Protein AF-A0A847A1J1-F1 (afdb_monomer_lite)

Radius of gyration: 11.58 Å; chains: 1; bounding box: 27×23×29 Å

Foldseek 3Di:
DPPLVCLVVPQDPVLVLLLVCVLVVDDLVRVCVVVVHDSVVSVVSVCVSCVSSVNNVPPDDSNVVSVVVD

Structure (mmCIF, N/CA/C/O backbone):
data_AF-A0A847A1J1-F1
#
_entry.id   AF-A0A847A1J1-F1
#
loop_
_atom_site.group_PDB
_atom_site.id
_atom_site.type_symbol
_atom_site.label_atom_id
_atom_site.label_alt_id
_atom_site.label_comp_id
_atom_site.label_asym_id
_atom_site.label_entity_id
_atom_site.label_seq_id
_atom_site.pdbx_PDB_ins_code
_atom_site.Cartn_x
_atom_site.Cartn_y
_atom_site.Cartn_z
_atom_site.occupancy
_atom_site.B_iso_or_equiv
_atom_site.auth_seq_id
_atom_site.auth_comp_id
_atom_site.auth_asym_id
_atom_site.auth_atom_id
_atom_site.pdbx_PDB_model_num
ATOM 1 N N . MET A 1 1 ? -13.105 11.611 17.197 1.00 41.50 1 MET A N 1
ATOM 2 C CA . MET A 1 1 ? -13.256 10.530 16.198 1.00 41.50 1 MET A CA 1
ATOM 3 C C . MET A 1 1 ? -12.523 10.977 14.940 1.00 41.50 1 MET A C 1
ATOM 5 O O . MET A 1 1 ? -12.881 12.012 14.400 1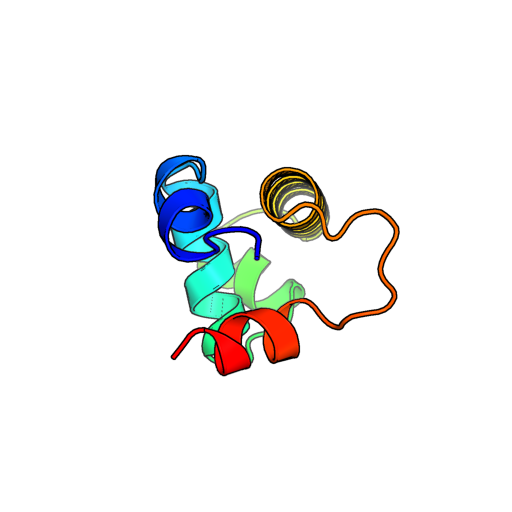.00 41.50 1 MET A O 1
ATOM 9 N N . LYS A 1 2 ? -11.414 10.331 14.550 1.00 43.91 2 LYS A N 1
ATOM 10 C CA . LYS A 1 2 ? -10.644 10.772 13.370 1.00 43.91 2 LYS A CA 1
ATOM 11 C C . LYS A 1 2 ? -11.411 10.367 12.111 1.00 43.91 2 LYS A C 1
ATOM 13 O O . LYS A 1 2 ? -11.659 9.183 11.922 1.00 43.91 2 LYS A O 1
ATOM 18 N N . ASN A 1 3 ? -11.799 11.343 11.291 1.00 43.16 3 ASN A N 1
ATOM 19 C CA . ASN A 1 3 ? -12.508 11.138 10.028 1.00 43.16 3 ASN A CA 1
ATOM 20 C C . ASN A 1 3 ? -11.622 10.370 9.040 1.00 43.16 3 ASN A C 1
ATOM 22 O O . ASN A 1 3 ? -10.818 10.953 8.319 1.00 43.16 3 ASN A O 1
ATOM 26 N N . ILE A 1 4 ? -11.778 9.047 8.999 1.00 53.50 4 ILE A N 1
ATOM 27 C CA . ILE A 1 4 ? -11.021 8.165 8.100 1.00 53.50 4 ILE A CA 1
ATOM 28 C C . ILE A 1 4 ? -11.421 8.396 6.625 1.00 53.50 4 ILE A C 1
ATOM 30 O O . ILE A 1 4 ? -10.628 8.136 5.726 1.00 53.50 4 ILE A O 1
ATOM 34 N N . HIS A 1 5 ? -12.589 9.003 6.371 1.00 49.31 5 HIS A N 1
ATOM 35 C CA . HIS A 1 5 ? -12.998 9.481 5.044 1.00 49.31 5 HIS A CA 1
ATOM 36 C C . HIS A 1 5 ? -12.004 10.483 4.426 1.00 49.31 5 HIS A C 1
ATOM 38 O O . HIS A 1 5 ? -11.784 10.449 3.219 1.00 49.31 5 HIS A O 1
ATOM 44 N N . ALA A 1 6 ? -11.342 11.317 5.238 1.00 50.94 6 ALA A N 1
ATOM 45 C CA . ALA A 1 6 ? -10.332 12.259 4.750 1.00 50.94 6 ALA A CA 1
ATOM 46 C C . ALA A 1 6 ? -9.020 11.565 4.352 1.00 50.94 6 ALA A C 1
ATOM 48 O O . ALA A 1 6 ? -8.282 12.067 3.513 1.00 50.94 6 ALA A O 1
ATOM 49 N N . ALA A 1 7 ? -8.737 10.374 4.888 1.00 56.12 7 ALA A N 1
ATOM 50 C CA . ALA A 1 7 ? -7.486 9.687 4.594 1.00 56.12 7 ALA A CA 1
ATOM 51 C C . ALA A 1 7 ? -7.411 9.172 3.148 1.00 56.12 7 ALA A C 1
ATOM 53 O O . ALA A 1 7 ? -6.315 8.979 2.636 1.00 56.12 7 ALA A O 1
ATOM 54 N N . HIS A 1 8 ? -8.554 8.987 2.476 1.00 62.09 8 HIS A N 1
ATOM 55 C CA . HIS A 1 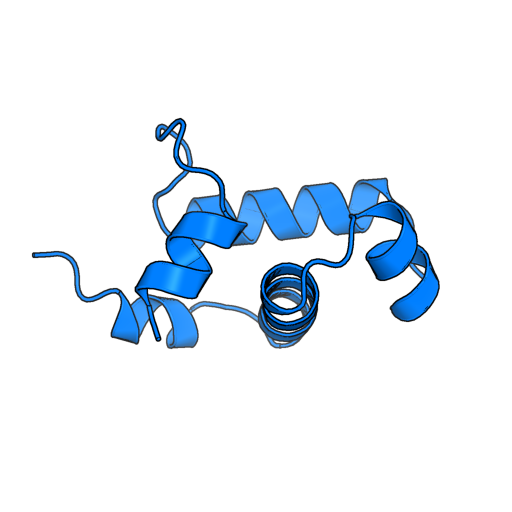8 ? -8.598 8.720 1.037 1.00 62.09 8 HIS A CA 1
ATOM 56 C C . HIS A 1 8 ? -8.109 9.917 0.205 1.00 62.09 8 HIS A C 1
ATOM 58 O O . HIS A 1 8 ? -7.573 9.704 -0.880 1.00 62.09 8 HIS A O 1
ATOM 64 N N . ALA A 1 9 ? -8.265 11.148 0.710 1.00 62.09 9 ALA A N 1
ATOM 65 C CA . ALA A 1 9 ? -7.864 12.368 0.011 1.00 62.09 9 ALA A CA 1
ATOM 66 C C . ALA A 1 9 ? -6.340 12.584 0.019 1.00 62.09 9 ALA A C 1
ATOM 68 O O . ALA A 1 9 ? -5.799 13.143 -0.930 1.00 62.09 9 ALA A O 1
ATOM 69 N N . ASP A 1 10 ? -5.637 12.081 1.039 1.00 78.75 10 ASP A N 1
ATOM 70 C CA . ASP A 1 10 ? -4.185 12.271 1.181 1.00 78.75 10 ASP A CA 1
ATOM 71 C C . ASP A 1 10 ? -3.346 11.182 0.488 1.00 78.75 10 ASP A C 1
ATOM 73 O O . ASP A 1 10 ? -2.113 11.283 0.402 1.00 78.75 10 ASP A O 1
ATOM 77 N N . LEU A 1 11 ? -3.973 10.102 0.006 1.00 85.81 11 LEU A N 1
ATOM 78 C CA . LEU A 1 11 ? -3.272 9.047 -0.723 1.00 85.81 11 LEU A CA 1
ATOM 79 C C . LEU A 1 11 ? -2.997 9.475 -2.166 1.00 85.81 11 LEU A C 1
ATOM 81 O O . LEU A 1 11 ? -3.863 9.958 -2.887 1.00 85.81 11 LEU A O 1
ATOM 85 N N . THR A 1 12 ? -1.778 9.214 -2.623 1.00 88.94 12 THR A N 1
ATOM 86 C CA . THR A 1 12 ? -1.427 9.366 -4.037 1.00 88.94 12 THR A CA 1
ATOM 87 C C . THR A 1 12 ? -2.141 8.308 -4.884 1.00 88.94 12 THR A C 1
ATOM 89 O O . THR A 1 12 ? -2.459 7.227 -4.376 1.00 88.94 12 THR A O 1
ATOM 92 N N . PRO A 1 13 ? -2.311 8.526 -6.200 1.00 88.94 13 PRO A N 1
ATOM 93 C CA . PRO A 1 13 ? -2.930 7.538 -7.087 1.00 88.94 13 PRO A CA 1
ATOM 94 C C . PRO A 1 13 ? -2.288 6.144 -6.993 1.00 88.94 13 PRO A C 1
ATOM 96 O O . PRO A 1 13 ? -2.981 5.126 -6.975 1.00 88.94 13 PRO A O 1
ATOM 99 N N . ARG A 1 14 ? -0.956 6.084 -6.843 1.00 89.88 14 ARG A N 1
ATOM 100 C CA . ARG A 1 14 ? -0.223 4.819 -6.686 1.00 89.88 14 ARG A CA 1
ATOM 101 C C . ARG A 1 14 ? -0.534 4.124 -5.359 1.00 89.88 14 ARG A C 1
ATOM 103 O O . ARG A 1 14 ? -0.650 2.900 -5.315 1.00 89.88 14 ARG A O 1
ATOM 110 N N . GLU A 1 15 ? -0.683 4.887 -4.282 1.00 90.44 15 GLU A N 1
ATOM 111 C CA . GLU A 1 15 ? -1.061 4.361 -2.969 1.00 90.44 15 GLU A CA 1
ATOM 112 C C . GLU A 1 15 ? -2.511 3.874 -2.949 1.00 90.44 15 GLU A C 1
ATOM 114 O O . GLU A 1 15 ? -2.770 2.808 -2.393 1.00 90.44 15 GLU A O 1
ATOM 119 N N . ILE A 1 16 ? -3.430 4.580 -3.618 1.00 89.38 16 ILE A N 1
ATOM 120 C CA . ILE A 1 16 ? -4.823 4.143 -3.806 1.00 89.38 16 ILE A CA 1
ATOM 121 C C . ILE A 1 16 ? -4.861 2.813 -4.567 1.00 89.38 16 ILE A C 1
ATOM 123 O O . ILE A 1 16 ? -5.544 1.874 -4.155 1.00 89.38 16 ILE A O 1
ATOM 127 N N . GLN A 1 17 ? -4.080 2.686 -5.642 1.00 91.50 17 GLN A N 1
ATOM 128 C CA . GLN A 1 17 ? -4.007 1.451 -6.423 1.00 91.50 17 GLN A CA 1
ATOM 129 C C . GLN A 1 17 ? -3.502 0.271 -5.577 1.00 91.50 17 GLN A C 1
ATOM 131 O O . GLN A 1 17 ? -4.113 -0.799 -5.564 1.00 91.50 17 GLN A O 1
ATOM 136 N N . ILE A 1 18 ? -2.423 0.470 -4.814 1.00 92.12 18 ILE A N 1
ATOM 137 C CA . ILE A 1 18 ? -1.877 -0.552 -3.908 1.00 92.12 18 ILE A CA 1
ATOM 138 C C . ILE A 1 18 ? -2.878 -0.897 -2.803 1.00 92.12 18 ILE A C 1
ATOM 140 O O . ILE A 1 18 ? -3.091 -2.074 -2.514 1.00 92.12 18 ILE A O 1
ATOM 144 N N . MET A 1 19 ? -3.524 0.103 -2.211 1.00 89.88 19 MET A N 1
ATOM 145 C CA . MET A 1 19 ? -4.562 -0.074 -1.199 1.00 89.88 19 MET A CA 1
ATOM 146 C C . MET A 1 19 ? -5.725 -0.927 -1.722 1.00 89.88 19 MET A C 1
ATOM 148 O O . MET A 1 19 ? -6.125 -1.876 -1.047 1.00 89.88 19 MET A O 1
ATOM 152 N N . ASN A 1 20 ? -6.227 -0.659 -2.928 1.00 89.38 20 ASN A N 1
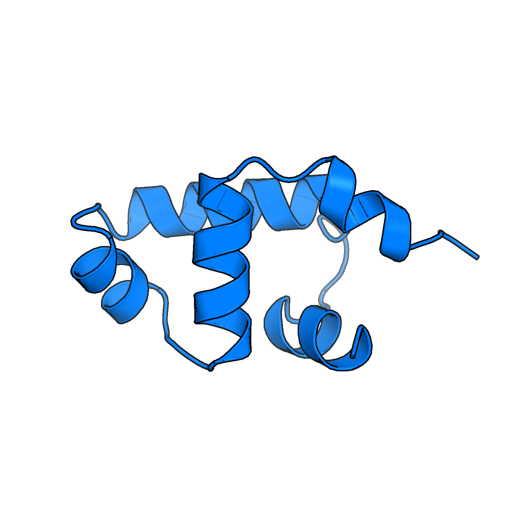ATOM 153 C CA . ASN A 1 20 ? -7.299 -1.449 -3.541 1.00 89.38 20 ASN A CA 1
ATOM 154 C C . ASN A 1 20 ? -6.884 -2.915 -3.738 1.00 89.38 20 ASN A C 1
ATOM 156 O O . ASN A 1 20 ? -7.636 -3.838 -3.412 1.00 89.38 20 ASN A O 1
ATOM 160 N N . LEU A 1 21 ? -5.648 -3.160 -4.179 1.00 91.44 21 LEU A N 1
ATOM 161 C CA . LEU A 1 21 ? -5.122 -4.522 -4.301 1.00 91.44 21 LEU A CA 1
ATOM 162 C C . LEU A 1 21 ? -4.963 -5.213 -2.93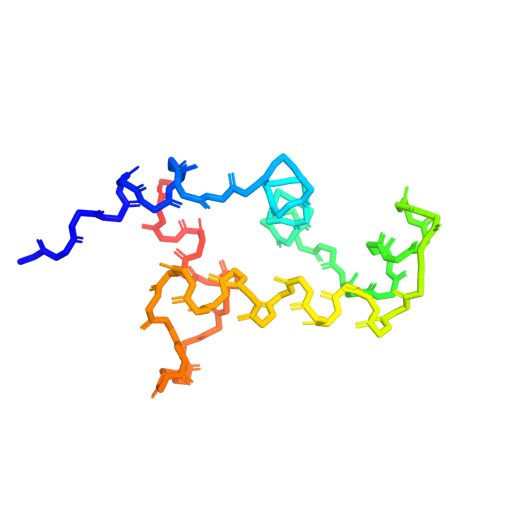2 1.00 91.44 21 LEU A C 1
ATOM 164 O O . LEU A 1 21 ? -5.193 -6.417 -2.811 1.00 91.44 21 LEU A O 1
ATOM 168 N N . ILE A 1 22 ? -4.647 -4.463 -1.875 1.00 89.69 22 ILE A N 1
ATOM 169 C CA . ILE A 1 22 ? -4.624 -4.982 -0.499 1.00 89.69 22 ILE A CA 1
ATOM 170 C C . ILE A 1 22 ? -6.041 -5.337 -0.025 1.00 89.69 22 ILE A C 1
ATOM 172 O O . ILE A 1 22 ? -6.226 -6.409 0.561 1.00 89.69 22 ILE A O 1
ATOM 176 N N . LYS A 1 23 ? -7.052 -4.501 -0.313 1.00 87.38 23 LYS A N 1
ATOM 177 C CA . LYS A 1 23 ? -8.467 -4.781 0.017 1.00 87.38 23 LYS A CA 1
ATOM 178 C C . LYS A 1 23 ? -8.928 -6.100 -0.608 1.00 87.38 23 LYS A C 1
ATOM 180 O O . LYS A 1 23 ? -9.455 -6.964 0.096 1.00 87.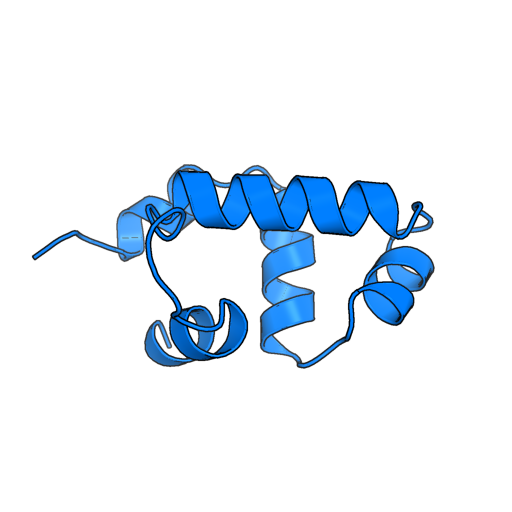38 23 LYS A O 1
ATOM 185 N N . THR A 1 24 ? -8.589 -6.328 -1.878 1.00 88.00 24 THR A N 1
ATOM 186 C CA . THR A 1 24 ? -8.884 -7.592 -2.588 1.00 88.00 24 THR A CA 1
ATOM 187 C C . THR A 1 24 ? -8.085 -8.808 -2.087 1.00 88.00 24 THR A C 1
ATOM 189 O O . THR A 1 24 ? -8.269 -9.916 -2.585 1.00 88.00 24 THR A O 1
ATOM 192 N N . GLY A 1 25 ? -7.213 -8.645 -1.085 1.00 88.00 25 GLY A N 1
ATOM 193 C CA . GLY A 1 25 ? -6.486 -9.747 -0.448 1.00 88.00 25 GLY A CA 1
ATOM 194 C C . GLY A 1 25 ? -5.228 -10.189 -1.192 1.00 88.00 25 GLY A C 1
ATOM 195 O O . GLY A 1 25 ? -4.703 -11.271 -0.925 1.00 88.00 25 GLY A O 1
ATOM 196 N N . LYS A 1 26 ? -4.709 -9.379 -2.123 1.00 90.38 26 LYS A N 1
ATOM 197 C CA . LYS A 1 26 ? -3.435 -9.684 -2.784 1.00 90.38 26 LYS A CA 1
ATOM 198 C C . LYS A 1 26 ? -2.274 -9.469 -1.813 1.00 90.38 26 LYS A C 1
ATOM 200 O O . LYS A 1 26 ? -2.222 -8.493 -1.069 1.00 90.38 26 LYS A O 1
ATOM 205 N N . ASN A 1 27 ? -1.315 -10.393 -1.839 1.00 90.94 27 ASN A N 1
ATOM 206 C CA . ASN A 1 27 ? -0.067 -10.242 -1.098 1.00 90.94 27 ASN A CA 1
ATOM 207 C C . ASN A 1 27 ? 0.899 -9.300 -1.841 1.00 90.94 27 ASN A C 1
ATOM 209 O O . ASN A 1 27 ? 0.774 -9.084 -3.046 1.00 90.94 27 ASN A O 1
ATOM 213 N N . ASN A 1 28 ? 1.900 -8.774 -1.133 1.00 91.25 28 ASN A N 1
ATOM 214 C CA . ASN A 1 28 ? 2.860 -7.814 -1.691 1.00 91.25 28 ASN A CA 1
ATOM 215 C C . ASN A 1 28 ? 3.584 -8.319 -2.945 1.00 91.25 28 ASN A C 1
ATOM 217 O O . ASN A 1 28 ? 3.853 -7.523 -3.834 1.00 91.25 28 ASN A O 1
ATOM 221 N N . ARG A 1 29 ? 3.886 -9.623 -3.037 1.00 93.25 29 ARG A N 1
ATOM 222 C CA . ARG A 1 29 ? 4.553 -10.206 -4.215 1.00 93.25 29 ARG A CA 1
ATOM 223 C C . ARG A 1 29 ? 3.646 -10.168 -5.445 1.00 93.25 29 ARG A C 1
ATOM 225 O O . ARG A 1 29 ? 4.094 -9.771 -6.513 1.00 93.25 29 ARG A O 1
ATOM 232 N N . LYS A 1 30 ? 2.362 -10.509 -5.289 1.00 94.19 30 LYS A N 1
ATOM 233 C CA . LYS A 1 30 ? 1.365 -10.403 -6.366 1.00 94.19 30 LYS A CA 1
ATOM 234 C C . LYS A 1 30 ? 1.151 -8.950 -6.779 1.00 94.19 30 LYS A C 1
ATOM 236 O O . LYS A 1 30 ? 1.097 -8.672 -7.966 1.00 94.19 30 LYS A O 1
ATOM 241 N N . ILE A 1 31 ? 1.084 -8.029 -5.818 1.00 94.62 31 ILE A N 1
ATOM 242 C CA . ILE A 1 31 ? 0.957 -6.589 -6.097 1.00 94.62 31 ILE A CA 1
ATOM 243 C C . ILE A 1 31 ? 2.175 -6.074 -6.868 1.00 94.62 31 ILE A C 1
ATOM 245 O O . ILE A 1 31 ? 2.021 -5.340 -7.837 1.00 94.62 31 ILE A O 1
ATOM 249 N N . ALA A 1 32 ? 3.376 -6.484 -6.460 1.00 95.19 32 ALA A N 1
ATOM 250 C CA . ALA A 1 32 ? 4.623 -6.127 -7.121 1.00 95.19 32 ALA A CA 1
ATOM 251 C C . ALA A 1 32 ? 4.630 -6.587 -8.587 1.00 95.19 32 ALA A C 1
ATOM 253 O O . ALA A 1 32 ? 4.874 -5.776 -9.477 1.00 95.19 32 ALA A O 1
ATOM 254 N N . ALA A 1 33 ? 4.245 -7.842 -8.836 1.00 95.31 33 ALA A N 1
ATOM 255 C CA . ALA A 1 33 ? 4.104 -8.382 -10.186 1.00 95.31 33 ALA A CA 1
ATOM 256 C C . ALA A 1 33 ? 3.032 -7.642 -11.011 1.00 95.31 33 ALA A C 1
ATOM 258 O O . ALA A 1 33 ? 3.285 -7.275 -12.152 1.00 95.31 33 ALA A O 1
ATOM 259 N N . MET A 1 34 ? 1.859 -7.364 -10.429 1.00 93.31 34 MET A N 1
ATOM 260 C CA . MET A 1 34 ? 0.759 -6.662 -11.112 1.00 93.31 34 MET A CA 1
ATOM 261 C C . MET A 1 34 ? 1.105 -5.218 -11.486 1.00 93.31 34 MET A C 1
ATOM 263 O O . MET A 1 34 ? 0.625 -4.715 -12.495 1.00 93.31 34 MET A O 1
ATOM 267 N N . LEU A 1 35 ? 1.911 -4.541 -10.667 1.00 92.62 35 LEU A N 1
ATOM 268 C CA . LEU A 1 35 ? 2.306 -3.146 -10.876 1.00 92.62 35 LEU A CA 1
ATOM 269 C C . LEU A 1 35 ? 3.691 -3.007 -11.522 1.00 92.62 35 LEU A C 1
ATOM 271 O O . LEU A 1 35 ? 4.248 -1.908 -11.496 1.00 92.62 35 LEU A O 1
ATOM 275 N N . ASN A 1 36 ? 4.249 -4.113 -12.029 1.00 93.94 36 ASN A N 1
ATOM 276 C CA . ASN A 1 36 ? 5.589 -4.212 -12.605 1.00 93.94 36 ASN A CA 1
ATOM 277 C C . ASN A 1 36 ? 6.654 -3.460 -11.782 1.00 93.94 36 ASN A C 1
ATOM 279 O O . ASN A 1 36 ? 7.374 -2.594 -12.272 1.00 93.94 36 ASN A O 1
ATOM 283 N N . THR A 1 37 ? 6.681 -3.725 -10.476 1.00 94.31 37 THR A N 1
ATOM 284 C CA . THR A 1 37 ? 7.538 -3.030 -9.510 1.00 94.31 37 THR A CA 1
ATOM 285 C C . THR A 1 37 ? 8.191 -4.021 -8.560 1.00 94.31 37 THR A C 1
ATOM 287 O O . THR A 1 37 ? 7.737 -5.152 -8.409 1.00 94.31 37 THR A O 1
ATOM 290 N N . SER A 1 38 ? 9.239 -3.597 -7.853 1.00 94.69 38 SER A N 1
ATOM 291 C CA . SER A 1 38 ? 9.863 -4.449 -6.841 1.00 94.69 38 SER A CA 1
ATOM 292 C C . SER A 1 38 ? 8.951 -4.659 -5.622 1.00 94.69 38 SER A C 1
ATOM 294 O O . SER A 1 38 ? 8.173 -3.779 -5.235 1.00 94.69 38 SER A O 1
ATOM 296 N N . PHE A 1 39 ? 9.102 -5.809 -4.958 1.00 94.00 39 PHE A N 1
ATOM 297 C CA . PHE A 1 39 ? 8.468 -6.080 -3.662 1.00 94.00 39 PHE A CA 1
ATOM 298 C C . PHE A 1 39 ? 8.781 -4.983 -2.637 1.00 94.00 39 PHE A C 1
ATOM 300 O O . PHE A 1 39 ? 7.885 -4.535 -1.921 1.00 94.00 39 PHE A O 1
ATOM 307 N N . LYS A 1 40 ? 10.030 -4.500 -2.620 1.00 94.25 40 LYS A N 1
ATOM 308 C CA . LYS A 1 40 ? 10.482 -3.449 -1.705 1.00 94.25 40 LYS A CA 1
ATOM 309 C C . LYS A 1 40 ? 9.738 -2.136 -1.934 1.00 94.25 40 LYS A C 1
ATOM 311 O O . LYS A 1 40 ? 9.329 -1.488 -0.979 1.00 94.25 40 LYS A O 1
ATOM 316 N N . THR A 1 41 ? 9.484 -1.785 -3.192 1.00 93.62 41 THR A N 1
ATOM 317 C CA . THR A 1 41 ? 8.691 -0.604 -3.551 1.00 93.62 41 THR A CA 1
ATOM 318 C C . THR A 1 41 ? 7.266 -0.712 -3.005 1.00 93.62 41 THR A C 1
ATOM 320 O O . THR A 1 41 ? 6.751 0.245 -2.429 1.00 93.62 41 THR A O 1
ATOM 323 N N . VAL A 1 42 ? 6.635 -1.888 -3.110 1.00 94.75 42 VAL A N 1
ATOM 324 C CA . VAL A 1 42 ? 5.299 -2.124 -2.529 1.00 94.75 42 VAL A CA 1
ATOM 325 C C . VAL A 1 42 ? 5.324 -1.996 -1.006 1.00 94.75 42 VAL A C 1
ATOM 327 O O . VAL A 1 42 ? 4.410 -1.401 -0.437 1.00 94.75 42 VAL A O 1
ATOM 330 N N . GLU A 1 43 ? 6.359 -2.504 -0.331 1.00 93.38 43 GLU A N 1
ATOM 331 C CA . GLU A 1 43 ? 6.523 -2.310 1.117 1.00 93.38 43 GLU A CA 1
ATOM 332 C C . GLU A 1 43 ? 6.637 -0.831 1.494 1.00 93.38 43 GLU A C 1
ATOM 334 O O . GLU A 1 43 ? 5.955 -0.384 2.418 1.00 93.38 43 GLU A O 1
ATOM 339 N N . THR A 1 44 ? 7.434 -0.056 0.756 1.00 94.19 44 THR A N 1
ATOM 340 C CA . THR A 1 44 ? 7.574 1.389 0.978 1.00 94.19 44 THR A CA 1
ATOM 341 C C . THR A 1 44 ? 6.232 2.101 0.841 1.00 94.19 44 THR A C 1
ATOM 343 O O . THR A 1 44 ? 5.826 2.824 1.752 1.00 94.19 44 THR A O 1
ATOM 346 N N . HIS A 1 45 ? 5.480 1.832 -0.230 1.00 93.00 45 HIS A N 1
ATOM 347 C CA . HIS A 1 45 ? 4.139 2.394 -0.3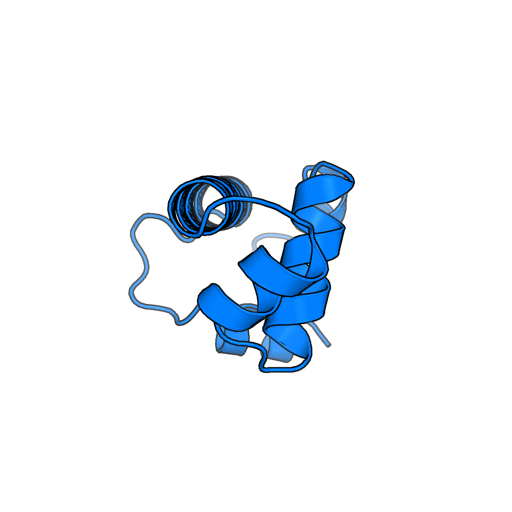88 1.00 93.00 45 HIS A CA 1
ATOM 348 C C . HIS A 1 45 ? 3.187 1.960 0.733 1.00 93.00 45 HIS A C 1
ATOM 350 O O . HIS A 1 45 ? 2.439 2.787 1.246 1.00 93.00 45 HIS A O 1
ATOM 356 N N . ARG A 1 46 ? 3.232 0.698 1.187 1.00 90.31 46 ARG A N 1
ATOM 357 C CA . ARG A 1 46 ? 2.432 0.239 2.340 1.00 90.31 46 ARG A CA 1
ATOM 358 C C . ARG A 1 46 ? 2.773 0.991 3.620 1.00 90.31 46 ARG A C 1
ATOM 360 O O . ARG A 1 46 ? 1.869 1.312 4.391 1.00 90.31 46 ARG A O 1
ATOM 367 N N . ASN A 1 47 ? 4.048 1.289 3.841 1.00 90.06 47 ASN A N 1
ATOM 368 C CA . ASN A 1 47 ? 4.484 2.083 4.983 1.00 90.06 47 ASN A CA 1
ATOM 369 C C . ASN A 1 47 ? 3.994 3.529 4.877 1.00 90.06 47 ASN A C 1
ATOM 371 O O . ASN A 1 47 ? 3.543 4.085 5.876 1.00 90.06 47 ASN A O 1
ATOM 375 N N . HIS A 1 48 ? 4.016 4.121 3.684 1.00 90.69 48 HIS A N 1
ATOM 376 C CA . HIS A 1 48 ? 3.481 5.466 3.464 1.00 90.69 48 HIS A CA 1
ATOM 377 C C . HIS A 1 48 ? 1.964 5.514 3.666 1.00 90.69 48 HIS A C 1
ATOM 379 O O . HIS A 1 48 ? 1.486 6.367 4.408 1.00 90.69 48 HIS A O 1
ATOM 385 N N . ILE A 1 49 ? 1.225 4.532 3.144 1.00 88.94 49 ILE A N 1
ATOM 386 C CA . ILE A 1 49 ? -0.213 4.369 3.401 1.00 88.94 49 ILE A CA 1
ATOM 387 C C . ILE A 1 49 ? -0.477 4.281 4.909 1.00 88.94 49 ILE A C 1
ATOM 389 O O . ILE A 1 49 ? -1.337 4.985 5.426 1.00 88.94 49 ILE A O 1
ATOM 393 N N . ARG A 1 50 ? 0.293 3.472 5.651 1.00 87.19 50 ARG A N 1
ATOM 394 C CA . ARG A 1 50 ? 0.165 3.392 7.117 1.00 87.19 50 ARG A CA 1
ATOM 395 C C . ARG A 1 50 ? 0.463 4.723 7.803 1.00 87.19 50 ARG A C 1
ATOM 397 O O . ARG A 1 50 ? -0.240 5.057 8.749 1.00 87.19 50 ARG A O 1
ATOM 404 N N . LYS A 1 51 ? 1.471 5.475 7.352 1.00 86.81 51 LYS A N 1
ATOM 405 C CA . LYS A 1 51 ? 1.773 6.819 7.873 1.00 86.81 51 LYS A CA 1
ATOM 406 C C . LYS A 1 51 ? 0.607 7.775 7.657 1.00 86.81 51 LYS A C 1
ATOM 408 O O . LYS A 1 51 ? 0.150 8.382 8.619 1.00 86.81 51 LYS A O 1
ATOM 413 N N . LYS A 1 52 ? 0.073 7.824 6.438 1.00 85.25 52 LYS A N 1
ATOM 414 C CA . LYS A 1 52 ? -1.064 8.677 6.067 1.00 85.25 52 LYS A CA 1
ATOM 415 C C . LYS A 1 52 ? -2.349 8.295 6.807 1.00 85.25 52 LYS A C 1
ATOM 417 O O . LYS A 1 52 ? -3.070 9.156 7.293 1.00 85.25 52 LYS A O 1
ATOM 422 N N . LEU A 1 53 ? -2.570 7.000 7.030 1.00 82.31 53 LEU A N 1
ATOM 423 C CA . LEU A 1 53 ? -3.676 6.491 7.850 1.00 82.31 53 LEU A CA 1
ATOM 424 C C . LEU A 1 53 ? -3.424 6.594 9.365 1.00 82.31 53 LEU A C 1
ATOM 426 O O . LEU A 1 53 ? -4.243 6.123 10.149 1.00 82.31 53 LEU A O 1
ATOM 430 N N . ASN A 1 54 ? -2.306 7.186 9.805 1.00 80.81 54 ASN A N 1
ATOM 431 C CA . ASN A 1 54 ? -1.914 7.269 11.217 1.00 80.81 54 ASN A CA 1
ATOM 432 C C . ASN A 1 54 ? -1.842 5.895 11.930 1.00 80.81 54 ASN A C 1
ATOM 434 O O . ASN A 1 54 ? -2.033 5.787 13.140 1.00 80.81 54 ASN A O 1
ATOM 438 N N . LEU A 1 55 ? -1.523 4.831 11.189 1.00 81.44 55 LEU A N 1
ATOM 439 C CA . LEU A 1 55 ? -1.411 3.450 11.676 1.00 81.44 55 LEU A CA 1
ATOM 440 C C . LEU A 1 55 ? 0.018 3.060 12.079 1.00 81.44 55 LEU A C 1
ATOM 442 O O . LEU A 1 55 ? 0.264 1.898 12.388 1.00 81.44 55 LEU A O 1
ATOM 446 N N . VAL A 1 56 ? 0.976 3.990 12.059 1.00 74.06 56 VAL A N 1
ATOM 447 C CA . VAL A 1 56 ? 2.413 3.711 12.270 1.00 74.06 56 VAL A CA 1
ATOM 448 C C . VAL A 1 56 ? 2.670 2.982 13.589 1.00 74.06 56 VAL A C 1
ATOM 450 O O . VAL A 1 56 ? 3.379 1.981 13.597 1.00 74.06 56 VAL A O 1
ATOM 453 N N . ASN A 1 57 ? 2.008 3.417 14.661 1.00 73.75 57 ASN A N 1
ATOM 454 C CA . ASN A 1 57 ? 2.167 2.864 16.010 1.00 73.75 57 ASN A CA 1
ATOM 455 C C . ASN A 1 57 ? 1.121 1.797 16.354 1.00 73.75 57 ASN A C 1
ATOM 457 O O . ASN A 1 57 ? 1.023 1.355 17.495 1.00 73.75 57 ASN A O 1
ATOM 461 N N . SER A 1 58 ? 0.311 1.392 15.378 1.00 73.19 58 SER A N 1
ATOM 462 C CA . SER A 1 58 ? -0.785 0.463 15.600 1.00 73.19 58 SER A CA 1
ATOM 463 C C . SER A 1 58 ? -0.449 -0.923 15.064 1.00 73.19 58 SER A C 1
ATOM 465 O O . SER A 1 58 ? -0.063 -1.076 13.904 1.00 73.19 58 SER A O 1
ATOM 467 N N . ARG A 1 59 ? -0.668 -1.967 15.874 1.00 74.94 59 ARG A N 1
ATOM 468 C CA . ARG A 1 59 ? -0.580 -3.370 15.419 1.00 74.94 59 ARG A CA 1
ATOM 469 C C . ARG A 1 59 ? -1.716 -3.767 14.472 1.00 74.94 59 ARG A C 1
ATOM 471 O O . ARG A 1 59 ? -1.748 -4.900 14.000 1.00 74.94 59 ARG A O 1
ATOM 478 N N . ILE A 1 60 ? -2.639 -2.850 14.178 1.00 77.44 60 ILE A N 1
ATOM 479 C CA . ILE A 1 60 ? -3.752 -3.102 13.271 1.00 77.44 60 ILE A CA 1
ATOM 480 C C . ILE A 1 60 ? -3.217 -3.512 11.896 1.00 77.44 60 ILE A C 1
ATOM 482 O O . ILE A 1 60 ? -2.393 -2.829 11.270 1.00 77.44 60 ILE A O 1
ATOM 486 N N . ASN A 1 61 ? -3.728 -4.648 11.422 1.00 81.00 61 ASN A N 1
ATOM 487 C CA . ASN A 1 61 ? -3.493 -5.118 10.072 1.00 81.00 61 ASN A CA 1
ATOM 488 C C . ASN A 1 61 ? -4.086 -4.109 9.082 1.00 81.00 61 ASN A C 1
ATOM 490 O O . ASN A 1 61 ? -5.272 -3.785 9.145 1.00 81.00 61 ASN A O 1
ATOM 494 N N . LEU A 1 62 ? -3.257 -3.637 8.147 1.00 79.44 62 LEU A N 1
ATOM 495 C CA . LEU A 1 62 ? -3.677 -2.643 7.161 1.00 79.44 62 LEU A CA 1
ATOM 496 C C . LEU A 1 62 ? -4.910 -3.110 6.371 1.00 79.44 62 LEU A C 1
ATOM 498 O O . LEU A 1 62 ? -5.813 -2.317 6.153 1.00 79.44 62 LEU A O 1
ATOM 502 N N . ARG A 1 63 ? -4.997 -4.393 5.999 1.00 81.62 63 ARG A N 1
ATOM 503 C CA . ARG A 1 63 ? -6.159 -4.930 5.283 1.00 81.62 63 ARG A CA 1
ATOM 504 C C . ARG A 1 63 ? -7.421 -4.886 6.139 1.00 81.62 63 ARG A C 1
ATOM 506 O O . ARG A 1 63 ? -8.442 -4.427 5.650 1.00 81.62 63 ARG A O 1
ATOM 513 N N . SER A 1 64 ? -7.352 -5.330 7.393 1.00 81.88 64 SER A N 1
ATOM 514 C CA . SER A 1 64 ? -8.509 -5.305 8.298 1.00 81.88 64 SER A CA 1
ATOM 515 C C . SER A 1 64 ? -9.009 -3.879 8.520 1.00 81.88 64 SER A C 1
ATOM 517 O O . SER A 1 64 ? -10.201 -3.640 8.402 1.00 81.88 64 SER A O 1
ATOM 519 N N . CYS A 1 65 ? -8.098 -2.917 8.719 1.00 79.75 65 CYS A N 1
ATOM 520 C CA . CYS A 1 65 ? -8.455 -1.498 8.813 1.00 79.75 65 CYS A CA 1
ATOM 521 C C . CYS A 1 65 ? -9.193 -1.007 7.563 1.00 79.75 65 CYS A C 1
ATOM 523 O O . CYS A 1 65 ? -10.206 -0.331 7.673 1.00 79.75 65 CYS A O 1
ATOM 525 N N . LEU A 1 66 ? -8.692 -1.364 6.377 1.00 77.50 66 LEU A N 1
ATOM 526 C CA . LEU A 1 66 ? -9.283 -0.955 5.104 1.00 77.50 66 LEU A CA 1
ATOM 527 C C . LEU A 1 66 ? -10.641 -1.617 4.822 1.00 77.50 66 LEU A C 1
ATOM 529 O O . LEU A 1 66 ? -11.424 -1.060 4.055 1.00 77.50 66 LEU A O 1
ATOM 533 N N . LEU A 1 67 ? -10.906 -2.798 5.388 1.00 78.81 67 LEU A N 1
ATOM 534 C CA . LEU A 1 67 ? -12.199 -3.489 5.295 1.00 78.81 67 LEU A CA 1
ATOM 535 C C . LEU A 1 67 ? -13.224 -2.936 6.291 1.00 78.81 67 LEU A C 1
ATOM 537 O O . LEU A 1 67 ? -14.404 -2.912 5.985 1.00 78.81 67 LEU A O 1
ATOM 541 N N . SER A 1 68 ? -12.786 -2.441 7.450 1.00 73.38 68 SER A N 1
ATOM 542 C CA . SER A 1 68 ? -13.657 -1.729 8.398 1.00 73.38 68 SER A CA 1
ATOM 543 C C . SER A 1 68 ? -14.041 -0.313 7.939 1.00 73.38 68 SER A C 1
ATOM 545 O O . SER A 1 68 ? -14.779 0.371 8.638 1.00 73.38 68 SER A O 1
ATOM 547 N N . MET A 1 69 ? -13.509 0.149 6.801 1.00 67.62 69 MET A N 1
ATOM 548 C CA . MET A 1 69 ? -13.838 1.432 6.163 1.00 67.62 69 MET A CA 1
ATOM 549 C C . MET A 1 69 ? -14.935 1.315 5.091 1.00 67.62 69 MET A C 1
ATOM 551 O O . MET A 1 69 ? -15.258 2.323 4.466 1.00 67.62 69 MET A O 1
ATOM 555 N N . SER A 1 70 ? -15.431 0.104 4.818 1.00 55.12 70 SER A N 1
ATOM 556 C CA . SER A 1 70 ? -16.510 -0.171 3.855 1.00 55.12 70 SER A CA 1
ATOM 557 C C . SER A 1 70 ? -17.800 -0.559 4.547 1.00 55.12 70 SER A C 1
ATOM 559 O O . SER A 1 70 ? -17.695 -1.249 5.584 1.00 55.12 70 SER A O 1
#

pLDDT: mean 82.1, std 14.21, range [41.5, 95.31]

Sequence (70 aa):
MKNIHAAHADLTPREIQIMNLIKTGKNNRKIAAMLNTSFKTVETHRNHIRKKLNLVNSRINLRSCLLSMS

Secondary structure (DSSP, 8-state):
---GGGGGTSS-HHHHHHHHHHHTT--HHHHHHHTT--HHHHHHHHHHHHHHTT-TT----HHHHHHTT-